Protein AF-A0A1V5QNL6-F1 (afdb_monomer_lite)

Secondary structure (DSSP, 8-state):
--------TT---EEEEEEES--S---TT-TTTTPPP-SSPPPHHHHHHHHHHHHHTT--EEEEEES-GGGSTTHHHHHHTT-

Radius of gy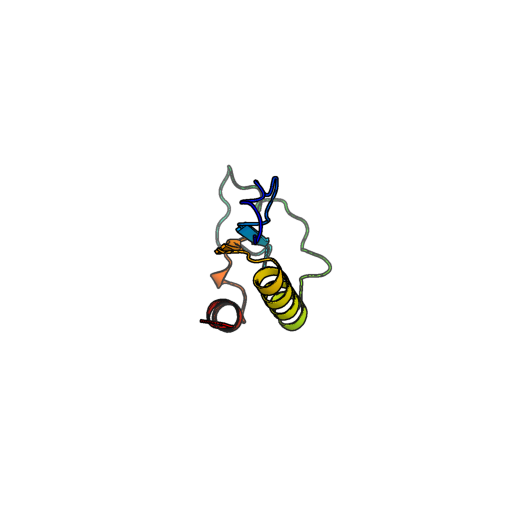ration: 16.58 Å; chains: 1; bounding box: 40×30×52 Å

Sequence (83 aa):
MTKGEKMQGNQLRYILLEVTDKCNFRCKHCRVEGWEQIKKPLTTKEILSLIDQAKERGVKTITFSGGEPLLRKDIIELITYNC

pLDDT: mean 84.32, std 16.09, range [37.56, 97.06]

Foldseek 3Di:
DDDDPPPDPDQAAEEEAAQALDAPDDDPPDPSNDDDGPPDGDDPVRLLVVVVVCVVSVHNYYHYDHHPLVVDPCSVVSVPRPD

Structure (mmCIF, N/CA/C/O backbone):
data_AF-A0A1V5QNL6-F1
#
_entry.id   AF-A0A1V5QNL6-F1
#
loop_
_atom_site.group_PDB
_atom_site.id
_atom_site.type_symbol
_atom_site.label_atom_id
_atom_site.label_alt_id
_atom_site.label_comp_id
_atom_site.label_asym_id
_atom_site.label_entity_id
_atom_site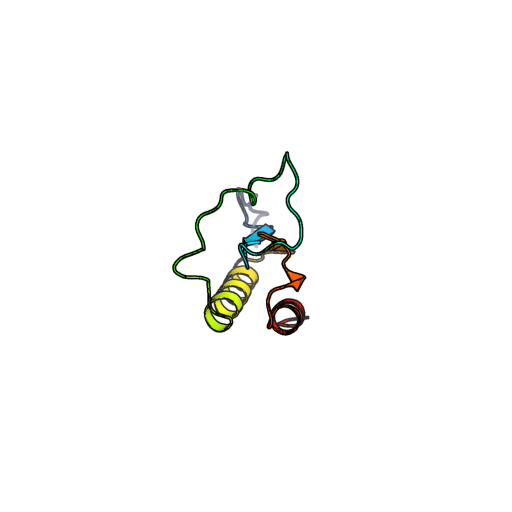.label_seq_id
_atom_site.pdbx_PDB_ins_code
_atom_site.Cartn_x
_atom_site.Cartn_y
_atom_site.Cartn_z
_atom_site.occupancy
_atom_site.B_iso_or_equiv
_atom_site.auth_seq_id
_atom_site.auth_comp_id
_atom_site.auth_asym_id
_atom_site.auth_atom_id
_a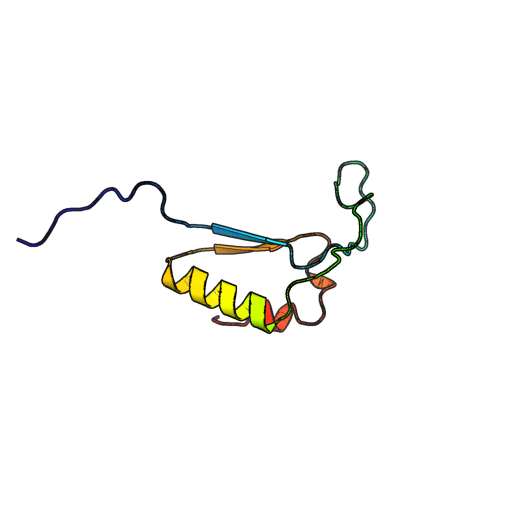tom_site.pdbx_PDB_model_num
ATOM 1 N N . MET A 1 1 ? -25.691 19.160 29.726 1.00 40.03 1 MET A N 1
ATOM 2 C CA . MET A 1 1 ? -24.219 19.032 29.865 1.00 40.03 1 MET A CA 1
ATOM 3 C C . MET A 1 1 ? -23.903 17.558 29.641 1.00 40.03 1 MET A C 1
ATOM 5 O O . MET A 1 1 ? -24.244 16.767 30.495 1.00 40.03 1 MET A O 1
ATOM 9 N N . THR A 1 2 ? -23.494 17.115 28.456 1.00 37.56 2 THR A N 1
ATOM 10 C CA . THR A 1 2 ? -22.145 17.301 27.906 1.00 37.56 2 THR A CA 1
ATOM 11 C C . THR A 1 2 ? -22.150 17.542 26.392 1.00 37.56 2 THR A C 1
ATOM 13 O O . THR A 1 2 ? -22.542 16.668 25.633 1.00 37.56 2 THR A O 1
ATOM 16 N N . LYS A 1 3 ? -21.644 18.727 26.012 1.00 39.69 3 LYS A N 1
ATOM 17 C CA . LYS A 1 3 ? -20.795 19.027 24.839 1.00 39.69 3 LYS A CA 1
ATOM 18 C C . LYS A 1 3 ? -21.268 18.386 23.519 1.00 39.69 3 LYS A C 1
ATOM 20 O O . LYS A 1 3 ? -20.941 17.248 23.233 1.00 39.69 3 LYS A O 1
ATOM 25 N N . GLY A 1 4 ? -22.036 19.089 22.692 1.00 37.72 4 GLY A N 1
ATOM 26 C CA . GLY A 1 4 ? -21.489 20.181 21.885 1.00 37.72 4 GLY A CA 1
ATOM 27 C C . GLY A 1 4 ? -20.769 19.574 20.683 1.00 37.72 4 GLY A C 1
ATOM 28 O O . GLY A 1 4 ? -19.577 19.285 20.771 1.00 37.72 4 GLY A O 1
ATOM 29 N N . GLU A 1 5 ? -21.517 19.339 19.605 1.00 48.16 5 GLU A N 1
ATOM 30 C CA . GLU A 1 5 ? -21.017 18.873 18.313 1.00 48.16 5 GLU A CA 1
ATOM 31 C C . GLU A 1 5 ? -19.951 19.853 17.813 1.00 48.16 5 GLU A C 1
ATOM 33 O O . GLU A 1 5 ? -20.238 20.921 17.272 1.00 48.16 5 GLU A O 1
ATOM 38 N N . LYS A 1 6 ? -18.680 19.526 18.055 1.00 49.03 6 LYS A N 1
ATOM 39 C CA . LYS A 1 6 ? -17.570 20.261 17.462 1.00 49.03 6 LYS A CA 1
ATOM 40 C C . LYS A 1 6 ? -17.559 19.925 15.976 1.00 49.03 6 LYS A C 1
ATOM 42 O O . LYS A 1 6 ? -17.204 18.810 15.604 1.00 49.03 6 LYS A O 1
ATOM 47 N N . MET A 1 7 ? -17.899 20.892 15.129 1.00 51.00 7 MET A N 1
ATOM 48 C CA . MET A 1 7 ? -17.540 20.847 13.714 1.00 51.00 7 MET A CA 1
ATOM 49 C C . MET A 1 7 ? -16.014 20.741 13.596 1.00 51.00 7 MET A C 1
ATOM 51 O O . MET A 1 7 ? -15.290 21.724 13.745 1.00 51.00 7 MET A O 1
ATOM 55 N N . GLN A 1 8 ? -15.513 19.524 13.389 1.00 59.81 8 GLN A N 1
ATOM 56 C CA . GLN A 1 8 ? -14.085 19.241 13.339 1.00 59.81 8 GLN A CA 1
ATOM 57 C C . GLN A 1 8 ? -13.587 19.463 11.907 1.00 59.81 8 GLN A C 1
ATOM 59 O O . GLN A 1 8 ? -13.593 18.565 11.064 1.00 59.81 8 GLN A O 1
ATOM 64 N N . GLY A 1 9 ? -13.210 20.709 11.613 1.00 59.88 9 GLY A N 1
ATOM 65 C CA . GLY A 1 9 ? -12.525 21.057 10.373 1.00 59.88 9 GLY A CA 1
ATOM 66 C C . GLY A 1 9 ? -11.251 20.220 10.207 1.00 59.88 9 GLY A C 1
ATOM 67 O O . GLY A 1 9 ? -10.440 20.132 11.125 1.00 59.88 9 GLY A O 1
ATOM 68 N N . ASN A 1 10 ? -11.101 19.608 9.030 1.00 69.69 10 ASN A N 1
ATOM 69 C CA . ASN A 1 10 ? -9.927 18.859 8.563 1.00 69.69 10 ASN A CA 1
ATOM 70 C C . ASN A 1 10 ? -9.593 17.528 9.284 1.00 69.69 10 ASN A C 1
ATOM 72 O O . ASN A 1 10 ? -8.454 17.285 9.677 1.00 69.69 10 ASN A O 1
ATOM 76 N N . GLN A 1 11 ? -10.574 16.632 9.448 1.00 81.62 11 GLN A N 1
ATOM 77 C CA . GLN A 1 11 ? -10.306 15.231 9.819 1.00 81.62 11 GLN A CA 1
ATOM 78 C C . GLN A 1 11 ? -9.714 14.449 8.635 1.00 81.62 11 GLN A C 1
ATOM 80 O O . GLN A 1 11 ? -10.265 14.491 7.533 1.00 81.62 11 GLN A O 1
ATOM 85 N N . LEU A 1 12 ? -8.623 13.710 8.865 1.00 85.38 12 LEU A N 1
ATOM 86 C CA . LEU A 1 12 ? -8.007 12.832 7.867 1.00 85.38 12 LEU A CA 1
ATOM 87 C C . LEU A 1 12 ? -8.940 11.642 7.601 1.00 85.38 12 LEU A C 1
ATOM 89 O O . LEU A 1 12 ? -9.063 10.749 8.431 1.00 85.38 12 LEU A O 1
ATOM 93 N N . ARG A 1 13 ? -9.633 11.640 6.457 1.00 90.75 13 ARG A N 1
ATOM 94 C CA . ARG A 1 13 ? -10.611 10.584 6.119 1.00 90.75 13 ARG A CA 1
ATOM 95 C C . ARG A 1 13 ? -10.033 9.475 5.252 1.00 90.75 13 ARG A C 1
ATOM 97 O O . ARG A 1 13 ? -10.525 8.351 5.310 1.00 90.75 13 ARG A O 1
ATOM 104 N N . TYR A 1 14 ? -9.029 9.805 4.448 1.00 93.31 14 TYR A N 1
ATOM 105 C CA . TYR A 1 14 ? -8.552 8.977 3.351 1.00 93.31 14 TYR A CA 1
ATOM 106 C C . TYR A 1 14 ? -7.033 9.071 3.214 1.00 93.31 14 TYR A C 1
ATOM 108 O O . TYR A 1 14 ? -6.472 10.162 3.328 1.00 93.31 14 TYR A O 1
ATOM 116 N N . ILE A 1 15 ? -6.393 7.936 2.934 1.00 93.94 15 ILE A N 1
ATOM 117 C CA . ILE A 1 15 ? -4.976 7.849 2.580 1.00 93.94 15 ILE A CA 1
ATOM 118 C C . ILE A 1 15 ? -4.854 7.126 1.239 1.00 93.94 15 ILE A C 1
ATOM 120 O O . ILE A 1 15 ? -5.354 6.015 1.080 1.00 93.94 15 ILE A O 1
ATOM 124 N N . LEU A 1 16 ? -4.135 7.740 0.300 1.00 94.88 16 LEU A N 1
ATOM 125 C CA . LEU A 1 16 ? -3.595 7.056 -0.871 1.00 94.88 16 LEU A CA 1
ATOM 126 C C . LEU A 1 16 ? -2.139 6.707 -0.571 1.00 94.88 16 LEU A C 1
ATOM 128 O O . LEU A 1 16 ? -1.340 7.602 -0.298 1.00 94.88 16 LEU A O 1
ATOM 132 N N . LEU A 1 17 ? -1.805 5.420 -0.602 1.00 93.69 17 LEU A N 1
ATOM 133 C CA . LEU A 1 17 ? -0.475 4.923 -0.279 1.00 93.69 17 LEU A CA 1
ATOM 134 C C . LEU A 1 17 ? 0.185 4.333 -1.526 1.00 93.69 17 LEU A C 1
ATOM 136 O O . LEU A 1 17 ? -0.231 3.284 -2.012 1.00 93.69 17 LEU A O 1
ATOM 140 N N . GLU A 1 18 ? 1.230 4.987 -2.030 1.00 92.19 18 GLU A N 1
ATOM 141 C CA . GLU A 1 18 ? 2.038 4.460 -3.133 1.00 92.19 18 GLU A CA 1
ATOM 142 C C . GLU A 1 18 ? 3.004 3.389 -2.613 1.00 92.19 18 GLU A C 1
ATOM 144 O O . GLU A 1 18 ? 4.012 3.687 -1.974 1.00 92.19 18 GLU A O 1
ATOM 149 N N . VAL A 1 19 ? 2.676 2.119 -2.852 1.00 93.00 19 VAL A N 1
ATOM 150 C CA . VAL A 1 19 ? 3.415 0.980 -2.278 1.00 93.00 19 VAL A CA 1
ATOM 151 C C . VAL A 1 19 ? 4.481 0.412 -3.207 1.00 93.00 19 VAL A C 1
ATOM 153 O O . VAL A 1 19 ? 5.316 -0.387 -2.775 1.00 93.00 19 VAL A O 1
ATOM 156 N N . THR A 1 20 ? 4.454 0.798 -4.480 1.00 90.31 20 THR A N 1
ATOM 157 C CA . THR A 1 20 ? 5.421 0.391 -5.498 1.00 90.31 20 THR A CA 1
ATOM 158 C C . THR A 1 20 ? 5.464 1.411 -6.630 1.00 90.31 20 THR A C 1
ATOM 160 O O . THR A 1 20 ? 4.468 2.052 -6.930 1.00 90.31 20 THR A O 1
ATOM 163 N N . ASP A 1 21 ? 6.607 1.530 -7.288 1.00 89.12 21 ASP A N 1
ATOM 164 C CA . ASP A 1 21 ? 6.825 2.260 -8.541 1.00 89.12 21 ASP A CA 1
ATOM 165 C C . ASP A 1 21 ? 6.780 1.348 -9.779 1.00 89.12 21 ASP A C 1
ATOM 167 O O . ASP A 1 21 ? 6.897 1.811 -10.913 1.00 89.12 21 ASP A O 1
ATOM 171 N N . LYS A 1 22 ? 6.626 0.033 -9.584 1.00 89.00 22 LYS A N 1
ATOM 172 C CA . LYS A 1 22 ? 6.604 -0.945 -10.671 1.00 89.00 22 LYS A CA 1
ATOM 173 C C . LYS A 1 22 ? 5.209 -1.029 -11.259 1.00 89.00 22 LYS A C 1
ATOM 175 O O . LYS A 1 22 ? 4.242 -1.231 -10.535 1.00 89.00 22 LYS A O 1
ATOM 180 N N . CYS A 1 23 ? 5.119 -0.957 -12.580 1.00 90.31 23 CYS A N 1
ATOM 181 C CA . CYS A 1 23 ? 3.894 -1.210 -13.328 1.00 90.31 23 CYS A CA 1
ATOM 182 C C . CYS A 1 23 ? 4.201 -2.119 -14.524 1.00 90.31 23 CYS A C 1
ATOM 184 O O . CYS A 1 23 ? 5.260 -2.007 -15.149 1.00 90.31 23 CYS A O 1
ATOM 186 N N . ASN A 1 24 ? 3.274 -3.020 -14.837 1.00 91.69 24 ASN A N 1
ATOM 187 C CA . ASN A 1 24 ? 3.306 -3.889 -16.015 1.00 91.69 24 ASN A CA 1
ATOM 188 C C . ASN A 1 24 ? 2.854 -3.173 -17.303 1.00 91.69 24 ASN A C 1
ATOM 190 O O . ASN A 1 24 ? 2.999 -3.738 -18.384 1.00 91.69 24 ASN A O 1
ATOM 194 N N . PHE A 1 25 ? 2.360 -1.933 -17.209 1.00 89.94 25 PHE A N 1
ATOM 195 C CA . PHE A 1 25 ? 1.976 -1.097 -18.348 1.00 89.94 25 PHE A CA 1
ATOM 196 C C . PHE A 1 25 ? 2.874 0.145 -18.513 1.00 89.94 25 PHE A C 1
ATOM 198 O O . PHE A 1 25 ? 3.604 0.557 -17.610 1.00 89.94 25 PHE A O 1
ATOM 205 N N . ARG A 1 26 ? 2.821 0.739 -19.712 1.00 88.31 26 ARG A N 1
ATOM 206 C CA . ARG A 1 26 ? 3.537 1.958 -20.142 1.00 88.31 26 ARG A CA 1
ATOM 207 C C . ARG A 1 26 ? 2.536 2.914 -20.795 1.00 88.31 26 ARG A C 1
ATOM 209 O O . ARG A 1 26 ? 2.511 3.094 -22.010 1.00 88.31 26 ARG A O 1
ATOM 216 N N . CYS A 1 27 ? 1.580 3.397 -20.008 1.00 88.81 27 CYS A N 1
ATOM 217 C CA . CYS A 1 27 ? 0.498 4.220 -20.539 1.00 88.81 27 CYS A CA 1
ATOM 218 C C . CYS A 1 27 ? 1.022 5.627 -20.854 1.00 88.81 27 CYS A C 1
ATOM 220 O O . CYS A 1 27 ? 1.514 6.297 -19.954 1.00 88.81 27 CYS A O 1
ATOM 222 N N . LYS A 1 28 ? 0.811 6.113 -22.086 1.00 89.06 28 LYS A N 1
ATOM 223 C CA . LYS A 1 28 ? 1.315 7.419 -22.570 1.00 89.06 28 LYS A CA 1
ATOM 224 C C . LYS A 1 28 ? 0.911 8.633 -21.720 1.00 89.06 28 LYS A C 1
ATOM 226 O O . LYS A 1 28 ? 1.535 9.681 -21.802 1.00 89.06 28 LYS A O 1
ATOM 231 N N . HIS A 1 29 ? -0.181 8.520 -20.966 1.00 89.19 29 HIS A N 1
ATOM 232 C CA . HIS A 1 29 ? -0.703 9.576 -20.094 1.00 89.19 29 HIS A CA 1
ATOM 233 C C . HIS A 1 29 ? -0.384 9.331 -18.608 1.00 89.19 29 HIS A C 1
ATOM 235 O O . HIS A 1 29 ? -0.891 10.041 -17.740 1.00 89.19 29 HIS A O 1
ATOM 241 N N . CYS A 1 30 ? 0.345 8.263 -18.284 1.00 86.75 30 CYS A N 1
ATOM 242 C CA . CYS A 1 30 ? 0.655 7.880 -16.915 1.00 86.75 30 CYS A CA 1
ATOM 243 C C . CYS A 1 30 ? 2.044 8.379 -16.541 1.00 86.75 30 CYS A C 1
ATOM 245 O O . CYS A 1 30 ? 2.982 8.331 -17.330 1.00 86.75 30 CYS A O 1
ATOM 247 N N . ARG A 1 31 ? 2.182 8.821 -15.293 1.00 79.69 31 ARG A N 1
ATOM 248 C CA . ARG A 1 31 ? 3.436 9.364 -14.783 1.00 79.69 31 ARG A CA 1
ATOM 249 C C . ARG A 1 31 ? 4.520 8.299 -14.605 1.00 79.69 31 ARG A C 1
ATOM 251 O O . ARG A 1 31 ? 5.682 8.666 -14.622 1.00 79.69 31 ARG A O 1
ATOM 258 N N . VAL A 1 32 ? 4.159 7.025 -14.411 1.00 70.38 32 VAL A N 1
ATOM 259 C CA . VAL A 1 32 ? 5.099 5.928 -14.088 1.00 70.38 32 VAL A CA 1
ATOM 260 C C . VAL A 1 32 ? 6.120 5.692 -15.208 1.00 70.38 32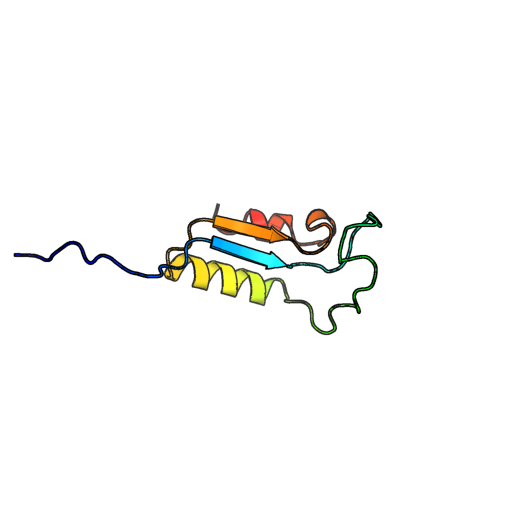 VAL A C 1
ATOM 262 O O . VAL A 1 32 ? 7.247 5.265 -14.951 1.00 70.38 32 VAL A O 1
ATOM 265 N N . GLU A 1 33 ? 5.765 6.021 -16.452 1.00 65.62 33 GLU A N 1
ATOM 266 C CA . GLU A 1 33 ? 6.705 6.062 -17.569 1.00 65.62 33 GLU A CA 1
ATOM 267 C C . GLU A 1 33 ? 7.669 7.251 -17.385 1.00 65.62 33 GLU A C 1
ATOM 269 O O . GLU A 1 33 ? 7.379 8.379 -17.770 1.00 65.62 33 GLU A O 1
ATOM 274 N N . GLY A 1 34 ? 8.808 7.001 -16.729 1.00 62.97 34 GLY A N 1
ATOM 275 C CA . GLY A 1 34 ? 9.847 8.006 -16.467 1.00 62.97 34 GLY A CA 1
ATOM 276 C C . GLY A 1 34 ? 10.185 8.244 -14.993 1.00 62.97 34 GLY A C 1
ATOM 277 O O . GLY A 1 34 ? 10.962 9.151 -14.703 1.00 62.97 34 GLY A O 1
ATOM 278 N N . TRP A 1 35 ? 9.638 7.466 -14.050 1.00 68.44 35 TRP A N 1
ATOM 279 C CA . TRP A 1 35 ? 10.065 7.565 -12.649 1.00 68.44 35 TRP A CA 1
ATOM 280 C C . TRP A 1 35 ? 11.440 6.936 -12.438 1.00 68.44 35 TRP A C 1
ATOM 282 O O . TRP A 1 35 ? 11.715 5.826 -12.900 1.00 68.44 35 TRP A O 1
ATOM 292 N N . GLU A 1 36 ? 12.290 7.637 -11.684 1.00 67.25 36 GLU A N 1
ATOM 293 C CA . GLU A 1 36 ? 13.412 6.992 -11.009 1.00 67.25 36 GLU A CA 1
ATOM 294 C C . GLU A 1 36 ? 12.867 5.967 -10.018 1.00 67.25 36 GLU A C 1
ATOM 296 O O . GLU A 1 36 ? 11.853 6.207 -9.359 1.00 67.25 36 GLU A O 1
ATOM 301 N N . GLN A 1 37 ? 13.571 4.843 -9.891 1.00 74.31 37 GLN A N 1
ATOM 302 C CA . GLN A 1 37 ? 13.229 3.852 -8.883 1.00 74.31 37 GLN A CA 1
ATOM 303 C C . GLN A 1 37 ? 13.181 4.510 -7.500 1.00 74.31 37 GLN A C 1
ATOM 305 O O . GLN A 1 37 ? 14.079 5.279 -7.136 1.00 74.31 37 GLN A O 1
ATOM 310 N N . ILE A 1 38 ? 12.158 4.184 -6.711 1.00 76.94 38 ILE A N 1
ATOM 311 C CA . ILE A 1 38 ? 12.059 4.588 -5.314 1.00 76.94 38 ILE A CA 1
ATOM 312 C C . ILE A 1 38 ? 13.299 4.037 -4.610 1.00 76.94 38 ILE A C 1
ATOM 314 O O . ILE A 1 38 ? 13.428 2.839 -4.369 1.00 76.94 38 ILE A O 1
ATOM 318 N N . LYS A 1 39 ? 14.230 4.932 -4.266 1.00 81.94 39 LYS A N 1
ATOM 319 C CA . LYS A 1 39 ? 15.531 4.565 -3.678 1.00 81.94 39 LYS A CA 1
ATOM 320 C C . LYS A 1 39 ? 15.385 3.876 -2.319 1.00 81.94 39 LYS A C 1
ATOM 322 O O . LYS A 1 39 ? 16.272 3.132 -1.911 1.00 81.94 39 LYS A O 1
ATOM 327 N N . LYS A 1 40 ? 14.287 4.150 -1.608 1.00 87.25 40 LYS A N 1
ATOM 328 C CA . LYS A 1 40 ? 13.972 3.608 -0.280 1.00 87.25 40 LYS A CA 1
ATOM 329 C C . LYS A 1 40 ? 12.468 3.321 -0.171 1.00 87.25 40 LYS A C 1
ATOM 331 O O . LYS A 1 40 ? 11.735 4.168 0.335 1.00 87.25 40 LYS A O 1
ATOM 336 N N . PRO A 1 41 ? 11.984 2.190 -0.710 1.00 89.31 41 PRO A N 1
ATOM 337 C CA . PRO A 1 41 ? 10.577 1.831 -0.599 1.00 89.31 41 PRO A CA 1
ATOM 338 C C . PRO A 1 41 ? 10.236 1.495 0.854 1.00 89.31 41 PRO A C 1
ATOM 340 O O . PRO A 1 41 ? 11.052 0.897 1.555 1.00 89.31 41 PRO A O 1
ATOM 343 N N . LEU A 1 42 ? 9.021 1.846 1.286 1.00 93.44 42 LEU A N 1
ATOM 344 C CA . LEU A 1 42 ? 8.537 1.483 2.617 1.00 93.44 42 LEU A CA 1
ATOM 345 C C . LEU A 1 42 ? 8.486 -0.039 2.764 1.00 93.44 42 LEU A C 1
ATOM 347 O O . LEU A 1 42 ? 7.895 -0.755 1.940 1.00 93.44 42 LEU A O 1
ATOM 351 N N . THR A 1 43 ? 9.083 -0.523 3.843 1.00 95.38 43 THR A N 1
ATOM 352 C CA . THR A 1 43 ? 9.004 -1.917 4.267 1.00 95.38 43 THR A CA 1
ATOM 353 C C . THR A 1 43 ? 7.581 -2.267 4.695 1.00 95.38 43 THR A C 1
ATOM 355 O O . THR A 1 43 ? 6.781 -1.396 5.037 1.00 95.38 43 THR A O 1
ATOM 358 N N . THR A 1 44 ? 7.261 -3.560 4.714 1.00 96.00 44 THR A N 1
ATOM 359 C CA . THR A 1 44 ? 5.976 -4.069 5.219 1.00 96.00 44 THR A CA 1
ATOM 360 C C . THR A 1 44 ? 5.679 -3.516 6.611 1.00 96.00 44 THR A C 1
ATOM 362 O O . THR A 1 44 ? 4.625 -2.937 6.834 1.00 96.00 44 THR A O 1
ATOM 365 N N . LYS A 1 45 ? 6.657 -3.577 7.524 1.00 96.75 45 LYS A N 1
ATOM 366 C CA . LYS A 1 45 ? 6.515 -3.103 8.910 1.00 96.75 45 LYS A CA 1
ATOM 367 C C . LYS A 1 45 ? 6.180 -1.614 9.006 1.00 96.75 45 LYS A C 1
ATOM 369 O O . LYS A 1 45 ? 5.347 -1.233 9.821 1.00 96.75 45 LYS A O 1
ATOM 374 N N . GLU A 1 46 ? 6.811 -0.779 8.183 1.00 97.06 46 GLU A N 1
ATOM 375 C CA . GLU A 1 46 ? 6.526 0.660 8.159 1.00 97.06 46 GLU A CA 1
ATOM 376 C C . GLU A 1 46 ? 5.111 0.937 7.651 1.00 97.06 46 GLU A C 1
ATOM 378 O O . GLU A 1 46 ? 4.415 1.777 8.215 1.00 97.06 46 GLU A O 1
ATOM 383 N N . ILE A 1 47 ? 4.654 0.200 6.635 1.00 96.00 47 ILE A N 1
ATOM 384 C CA . ILE A 1 47 ? 3.284 0.332 6.131 1.00 96.00 47 ILE A CA 1
ATOM 385 C C . ILE A 1 47 ? 2.266 -0.119 7.178 1.00 96.00 47 ILE A C 1
ATOM 387 O O . ILE A 1 47 ? 1.293 0.593 7.407 1.00 96.00 47 ILE A O 1
ATOM 391 N N . LEU A 1 48 ? 2.492 -1.250 7.848 1.00 96.00 48 LEU A N 1
ATOM 392 C CA . LEU A 1 48 ? 1.614 -1.718 8.925 1.00 96.00 48 LEU A CA 1
ATOM 393 C C . LEU A 1 48 ? 1.516 -0.677 10.051 1.00 96.00 48 LEU A C 1
ATOM 395 O O . LEU A 1 48 ? 0.417 -0.313 10.464 1.00 96.00 48 LEU A O 1
ATOM 399 N N . SER A 1 49 ? 2.650 -0.095 10.454 1.00 96.31 49 SER A N 1
ATOM 400 C CA . SER A 1 49 ? 2.670 0.996 11.435 1.00 96.31 49 SER A CA 1
ATOM 401 C C . SER A 1 49 ? 1.912 2.242 10.958 1.00 96.31 49 SER A C 1
ATOM 403 O O . SER A 1 49 ? 1.247 2.900 11.760 1.00 96.31 49 SER A O 1
ATOM 405 N N . LEU A 1 50 ? 1.972 2.578 9.664 1.00 94.94 50 LEU A N 1
ATOM 406 C CA . LEU A 1 50 ? 1.179 3.668 9.086 1.00 94.94 50 LEU A CA 1
ATOM 407 C C . LEU A 1 50 ? -0.322 3.359 9.102 1.00 94.94 50 LEU A C 1
ATOM 409 O O . LEU A 1 50 ? -1.116 4.259 9.377 1.00 94.94 50 LEU A O 1
ATOM 413 N N . ILE A 1 51 ? -0.716 2.111 8.831 1.00 94.56 51 ILE A N 1
ATOM 414 C CA . ILE A 1 51 ? -2.117 1.672 8.893 1.00 94.56 51 ILE A CA 1
ATOM 415 C C . ILE A 1 51 ? -2.653 1.809 10.325 1.00 94.56 51 ILE A C 1
ATOM 417 O O . ILE A 1 51 ? -3.749 2.341 10.516 1.00 94.56 51 ILE A O 1
ATOM 421 N N . ASP A 1 52 ? -1.873 1.418 11.335 1.00 94.94 52 ASP A N 1
ATOM 422 C CA . ASP A 1 52 ? -2.263 1.566 12.743 1.00 94.94 52 ASP A CA 1
ATOM 423 C C . ASP A 1 52 ? -2.430 3.042 13.137 1.00 94.94 52 ASP A C 1
ATOM 425 O O . ASP A 1 52 ? -3.472 3.437 13.664 1.00 94.94 52 ASP A O 1
ATOM 429 N N . GLN A 1 53 ? -1.469 3.896 12.773 1.00 94.19 53 GLN A N 1
ATOM 430 C CA . GLN A 1 53 ? -1.560 5.343 13.008 1.00 94.19 53 GLN A CA 1
ATOM 431 C C . GLN A 1 53 ? -2.752 5.988 12.282 1.00 94.19 53 GLN A C 1
ATOM 433 O O . GLN A 1 53 ? -3.385 6.914 12.797 1.00 94.19 53 GLN A O 1
ATOM 438 N N . ALA A 1 54 ? -3.076 5.519 11.075 1.00 92.75 54 ALA A N 1
ATOM 439 C CA . ALA A 1 54 ? -4.236 5.982 10.320 1.00 92.75 54 ALA A CA 1
ATOM 440 C C . ALA A 1 54 ? -5.545 5.620 11.036 1.00 92.75 54 ALA A C 1
ATOM 442 O O . ALA A 1 54 ? -6.443 6.459 11.163 1.00 92.75 54 ALA A O 1
ATOM 443 N N . LYS A 1 55 ? -5.633 4.394 11.560 1.00 90.88 55 LYS A N 1
ATOM 444 C CA . LYS A 1 55 ? -6.781 3.906 12.329 1.00 90.88 55 LYS A CA 1
ATOM 445 C C . LYS A 1 55 ? -6.999 4.721 13.602 1.00 90.88 55 LYS A C 1
ATOM 447 O O . LYS A 1 55 ? -8.123 5.156 13.851 1.00 90.88 55 LYS A O 1
ATOM 452 N N . GLU A 1 56 ? -5.938 5.001 14.358 1.00 92.50 56 GLU A N 1
ATOM 453 C CA . GLU A 1 56 ? -5.991 5.851 15.560 1.00 92.50 56 GLU A CA 1
ATOM 454 C C . GLU A 1 56 ? -6.510 7.264 15.262 1.00 92.50 56 GLU A C 1
ATOM 456 O O . GLU A 1 56 ? -7.195 7.876 16.082 1.00 92.50 56 GLU A O 1
ATOM 461 N N . ARG A 1 57 ? -6.234 7.775 14.057 1.00 91.31 57 ARG A N 1
ATOM 462 C CA . ARG A 1 57 ? -6.700 9.086 13.582 1.00 91.31 57 ARG A CA 1
ATOM 463 C C . ARG A 1 57 ? -8.100 9.064 12.966 1.00 91.31 57 ARG A C 1
ATOM 465 O O . ARG A 1 57 ? -8.573 10.105 12.513 1.00 91.31 57 ARG A O 1
ATOM 472 N N . GLY A 1 58 ? -8.769 7.912 12.947 1.00 91.62 58 GLY A N 1
ATOM 473 C CA . GLY A 1 58 ? -10.130 7.774 12.432 1.00 91.62 58 GLY A CA 1
ATOM 474 C C . GLY A 1 58 ? -10.239 7.749 10.905 1.00 91.62 58 GLY A C 1
ATOM 475 O O . GLY A 1 58 ? -11.338 7.973 10.384 1.00 91.62 58 GLY A O 1
ATOM 476 N N . VAL A 1 59 ? -9.142 7.460 10.193 1.00 92.88 59 VAL A N 1
ATOM 477 C CA . VAL A 1 59 ? -9.149 7.256 8.736 1.00 92.88 59 VAL A CA 1
ATOM 478 C C . VAL A 1 59 ? -10.124 6.137 8.3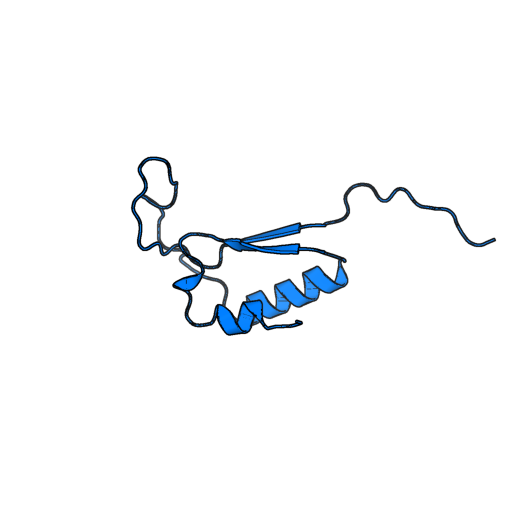87 1.00 92.88 59 VAL A C 1
ATOM 480 O O . VAL A 1 59 ? -10.164 5.097 9.042 1.00 92.88 59 VAL A O 1
ATOM 483 N N . LYS A 1 60 ? -10.944 6.363 7.360 1.00 91.19 60 LYS A N 1
ATOM 484 C CA . LYS A 1 60 ? -12.002 5.434 6.943 1.00 91.19 60 LYS A CA 1
ATOM 485 C C . LYS A 1 60 ? -11.626 4.607 5.729 1.00 91.19 60 LYS A C 1
ATOM 487 O O . LYS A 1 60 ? -12.211 3.552 5.513 1.00 91.19 60 LYS A O 1
ATOM 492 N N . THR A 1 61 ? -10.682 5.086 4.928 1.00 93.25 61 THR A N 1
ATOM 493 C CA . THR A 1 61 ? -10.332 4.439 3.668 1.00 93.25 61 THR A CA 1
ATOM 494 C C . THR A 1 61 ? -8.842 4.576 3.402 1.00 93.25 61 THR A C 1
ATOM 496 O O . THR A 1 61 ? -8.287 5.673 3.463 1.00 93.25 61 THR A O 1
ATOM 499 N N . ILE A 1 62 ? -8.208 3.451 3.088 1.00 94.00 62 ILE A N 1
ATOM 500 C CA . ILE A 1 62 ? -6.832 3.387 2.605 1.00 94.00 62 ILE A CA 1
ATOM 501 C C . ILE A 1 62 ? -6.884 2.764 1.213 1.00 94.00 62 ILE A C 1
ATOM 503 O O . ILE A 1 62 ? -7.452 1.689 1.033 1.00 94.00 62 ILE A O 1
ATOM 507 N N . THR A 1 63 ? -6.305 3.444 0.229 1.00 95.44 63 THR A N 1
ATOM 508 C CA . THR A 1 63 ? -6.159 2.929 -1.133 1.00 95.44 63 THR A CA 1
ATOM 509 C C . THR A 1 63 ? -4.690 2.704 -1.425 1.00 95.44 63 THR A C 1
ATOM 511 O O . THR A 1 63 ? -3.886 3.636 -1.392 1.00 95.44 63 THR A O 1
ATOM 514 N N . PHE A 1 64 ? -4.346 1.460 -1.737 1.00 95.31 64 PHE A N 1
ATOM 515 C CA . PHE A 1 64 ? -3.025 1.103 -2.230 1.00 95.31 64 PHE A CA 1
ATOM 516 C C . PHE A 1 64 ? -2.906 1.499 -3.705 1.00 95.31 64 PHE A C 1
ATOM 518 O O . PHE A 1 64 ? -3.780 1.192 -4.512 1.00 95.31 64 PHE A O 1
ATOM 525 N N . SER A 1 65 ? -1.838 2.219 -4.033 1.00 93.06 65 SER A N 1
ATOM 526 C CA . SER A 1 65 ? -1.584 2.829 -5.340 1.00 93.06 65 SER A CA 1
ATOM 527 C C . SER A 1 65 ? -0.082 2.782 -5.671 1.00 93.06 65 SER A C 1
ATOM 529 O O . SER A 1 65 ? 0.684 2.032 -5.053 1.00 93.06 65 SER A O 1
ATOM 531 N N . GLY A 1 66 ? 0.346 3.601 -6.630 1.00 90.69 66 GLY A N 1
ATOM 532 C CA . GLY A 1 66 ? 1.708 3.730 -7.136 1.00 90.69 66 GLY A CA 1
ATOM 533 C C . GLY A 1 66 ? 1.750 3.330 -8.608 1.00 90.69 66 GLY A C 1
ATOM 534 O O . GLY A 1 66 ? 1.079 3.936 -9.439 1.00 90.69 66 GLY A O 1
ATOM 535 N N . GLY A 1 67 ? 2.521 2.296 -8.933 1.00 91.25 67 GLY A N 1
ATOM 536 C CA . GLY A 1 67 ? 2.422 1.587 -10.205 1.00 91.25 67 GLY A CA 1
ATOM 537 C C . GLY A 1 67 ? 1.226 0.633 -10.223 1.00 91.25 67 GLY A C 1
ATOM 538 O O . GLY A 1 67 ? 0.079 1.054 -10.149 1.00 91.25 67 GLY A O 1
ATOM 539 N N . GLU A 1 68 ? 1.501 -0.663 -10.318 1.00 93.50 68 GLU A N 1
ATOM 540 C CA . GLU A 1 68 ? 0.510 -1.725 -10.143 1.00 93.50 68 GLU A CA 1
ATOM 541 C C . GLU A 1 68 ? 0.690 -2.340 -8.743 1.00 93.50 68 GLU A C 1
ATOM 543 O O . GLU A 1 68 ? 1.643 -3.104 -8.541 1.00 93.50 68 GLU A O 1
ATOM 548 N N . PRO A 1 69 ? -0.175 -2.016 -7.757 1.00 94.62 69 PRO A N 1
ATOM 549 C CA . PRO A 1 69 ? -0.052 -2.506 -6.383 1.00 94.62 69 PRO A CA 1
ATOM 550 C C . PRO A 1 69 ? 0.055 -4.027 -6.286 1.00 94.62 69 PRO A C 1
ATOM 552 O O . PRO A 1 69 ? 0.775 -4.532 -5.424 1.00 94.62 69 PRO A O 1
ATOM 555 N N . LEU A 1 70 ? -0.598 -4.762 -7.193 1.00 95.38 70 LEU A N 1
ATOM 556 C CA . LEU A 1 70 ? -0.583 -6.226 -7.198 1.00 95.38 70 LEU A CA 1
ATOM 557 C C . LEU A 1 70 ? 0.789 -6.831 -7.541 1.00 95.38 70 LEU A C 1
ATOM 559 O O . LEU A 1 70 ? 1.001 -8.021 -7.322 1.00 95.38 70 LEU A O 1
ATOM 563 N N . LEU A 1 71 ? 1.748 -6.035 -8.030 1.00 93.94 71 LEU A N 1
ATOM 564 C CA . LEU A 1 71 ? 3.133 -6.480 -8.230 1.00 93.94 71 LEU A CA 1
ATOM 565 C C . LEU A 1 71 ? 3.957 -6.500 -6.933 1.00 93.94 71 LEU A C 1
ATOM 567 O O . LEU A 1 71 ? 5.070 -7.039 -6.916 1.00 93.94 71 LEU A O 1
ATOM 571 N N . ARG A 1 72 ? 3.454 -5.909 -5.844 1.00 94.50 72 ARG A N 1
ATOM 572 C CA . ARG A 1 72 ? 4.107 -5.953 -4.535 1.00 94.50 72 ARG A CA 1
ATOM 573 C C . ARG A 1 72 ? 3.840 -7.305 -3.860 1.00 94.50 72 ARG A C 1
ATOM 575 O O . ARG A 1 72 ? 2.700 -7.716 -3.698 1.00 94.50 72 ARG A O 1
ATOM 582 N N . LYS A 1 73 ? 4.906 -7.993 -3.434 1.00 94.94 73 LYS A N 1
ATOM 583 C CA . LYS A 1 73 ? 4.848 -9.387 -2.943 1.00 94.94 73 LYS A CA 1
ATOM 584 C C . LYS A 1 73 ? 3.968 -9.583 -1.703 1.00 94.94 73 LYS A C 1
ATOM 586 O O . LYS A 1 73 ? 3.315 -10.609 -1.580 1.00 94.94 73 LYS A O 1
ATOM 591 N N . ASP A 1 74 ? 3.979 -8.614 -0.799 1.00 96.00 74 ASP A N 1
ATOM 592 C CA . ASP A 1 74 ? 3.269 -8.597 0.483 1.00 96.00 74 ASP A CA 1
ATOM 593 C C . ASP A 1 74 ? 1.911 -7.875 0.402 1.00 96.00 74 ASP A C 1
ATOM 595 O O . ASP A 1 74 ? 1.293 -7.610 1.426 1.00 96.00 74 ASP A O 1
ATOM 599 N N . ILE A 1 75 ? 1.404 -7.544 -0.793 1.00 95.88 75 ILE A N 1
ATOM 600 C CA . ILE A 1 75 ? 0.185 -6.726 -0.922 1.00 95.88 75 ILE A CA 1
ATOM 601 C C . ILE A 1 75 ? -1.047 -7.358 -0.260 1.00 95.88 75 ILE A C 1
ATOM 603 O O . ILE A 1 75 ? -1.845 -6.655 0.351 1.00 95.88 75 ILE A O 1
ATOM 607 N N . ILE A 1 76 ? -1.188 -8.685 -0.332 1.00 95.19 76 ILE A N 1
ATOM 608 C CA . ILE A 1 76 ? -2.313 -9.401 0.285 1.00 95.19 76 ILE A CA 1
ATOM 609 C C . ILE A 1 76 ? -2.237 -9.330 1.813 1.00 95.19 76 ILE A C 1
ATOM 611 O O . ILE A 1 76 ? -3.262 -9.138 2.463 1.00 95.19 76 ILE A O 1
ATOM 615 N N . GLU A 1 77 ? -1.036 -9.416 2.387 1.00 95.38 77 GLU A N 1
ATOM 616 C CA . GLU A 1 77 ? -0.821 -9.216 3.825 1.00 95.38 77 GLU A CA 1
ATOM 617 C C . GLU A 1 77 ? -1.254 -7.803 4.237 1.00 95.38 77 GLU A C 1
ATO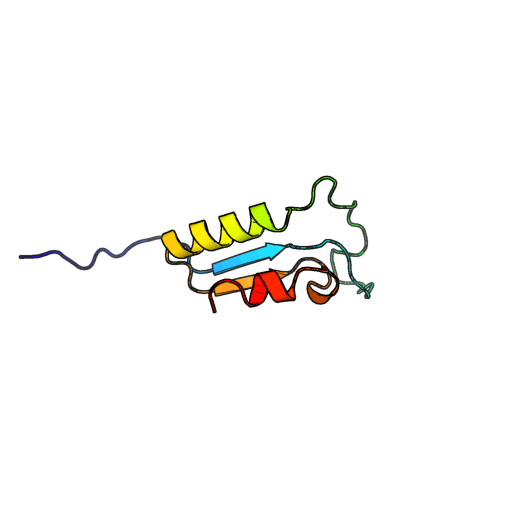M 619 O O . GLU A 1 77 ? -2.026 -7.646 5.177 1.00 95.38 77 GLU A O 1
ATOM 624 N N . LEU A 1 78 ? -0.852 -6.780 3.475 1.00 95.19 78 LEU A N 1
ATOM 625 C CA . LEU A 1 78 ? -1.213 -5.386 3.753 1.00 95.19 78 LEU A CA 1
ATOM 626 C C . LEU A 1 78 ? -2.722 -5.113 3.642 1.00 95.19 78 LEU A C 1
ATOM 628 O O . LEU A 1 78 ? -3.254 -4.335 4.428 1.00 95.19 78 LEU A O 1
ATOM 632 N N . ILE A 1 79 ? -3.410 -5.731 2.674 1.00 94.19 79 ILE A N 1
ATOM 633 C CA . ILE A 1 79 ? -4.864 -5.575 2.477 1.00 94.19 79 ILE A CA 1
ATOM 634 C C . ILE A 1 79 ? -5.655 -6.283 3.582 1.00 94.19 79 ILE A C 1
ATOM 636 O O . ILE A 1 79 ? -6.684 -5.778 4.024 1.00 94.19 79 ILE A O 1
ATOM 640 N N . THR A 1 80 ? -5.201 -7.465 4.003 1.00 93.69 80 THR A N 1
ATOM 641 C CA . THR A 1 80 ? -5.898 -8.277 5.013 1.00 93.69 80 THR A CA 1
ATOM 642 C C . THR A 1 80 ? -5.593 -7.841 6.441 1.00 93.69 80 THR A C 1
ATOM 644 O O . THR A 1 80 ? -6.339 -8.184 7.360 1.00 93.69 80 THR A O 1
ATOM 647 N N . TYR A 1 81 ? -4.537 -7.052 6.641 1.00 91.50 81 TYR A N 1
ATOM 648 C CA . TYR A 1 81 ? -4.218 -6.467 7.931 1.00 91.50 81 TYR A CA 1
ATOM 649 C C . TYR A 1 81 ? -5.357 -5.562 8.421 1.00 91.50 81 TYR A C 1
ATOM 651 O O . TYR A 1 81 ? -5.664 -4.539 7.810 1.00 91.50 81 TYR A O 1
ATOM 659 N N . ASN A 1 82 ? -5.958 -5.938 9.555 1.00 64.19 82 ASN A N 1
ATOM 660 C CA . ASN A 1 82 ? -7.096 -5.260 10.185 1.00 64.19 82 ASN A CA 1
ATOM 661 C C . ASN A 1 82 ? -8.416 -5.259 9.375 1.00 64.19 82 ASN A C 1
ATOM 663 O O . ASN A 1 82 ? -9.233 -4.353 9.575 1.00 64.19 82 ASN A O 1
ATOM 667 N N . CYS A 1 83 ? -8.649 -6.267 8.521 1.00 50.97 83 CYS A N 1
ATOM 668 C CA . CYS A 1 83 ? -10.020 -6.681 8.180 1.00 50.97 83 CYS A CA 1
ATOM 669 C C . CYS A 1 83 ? -10.758 -7.237 9.410 1.00 50.97 83 CYS A C 1
ATOM 671 O O . CYS A 1 83 ? -10.099 -7.892 10.251 1.00 50.97 83 CYS A O 1
#